Protein AF-A0A9D5QCA7-F1 (afdb_monomer_lite)

Radius of gyration: 16.52 Å; chains: 1; bounding box: 38×16×47 Å

pLDDT: mean 78.59, std 7.21, range [56.28, 87.19]

Secondary structure (DSSP, 8-state):
--HHHHHHHHHHHHHHHHHHHHHHHHHHHHHHHHHHS-HHHHHHHHHHHHHHHHHHHHHHHHHHHHHH--

Sequence (70 aa):
MNILSIILHPTFVLILGIITYALFLWTLIGGLLRKQLAPKMKRSYIKMHRTCGILAVIFATVHVVLMIAF

Organism: NCBI:txid2052148

Foldseek 3Di:
DDPCCVVVLVVVLVVLVVVLVVLVVVLVVLVVCLVVDDPVCNVVSVVVSVVSVVVSVVSVVVSVCSVVVD

Structure (mmCIF, N/CA/C/O backbone):
data_AF-A0A9D5QCA7-F1
#
_entry.id   AF-A0A9D5QCA7-F1
#
loop_
_atom_site.group_PDB
_atom_site.id
_atom_site.type_symbol
_atom_site.label_atom_id
_atom_site.label_alt_id
_atom_site.label_comp_id
_atom_site.label_asym_id
_atom_site.label_entity_id
_atom_site.label_seq_id
_atom_site.pdbx_PDB_ins_code
_atom_site.Cartn_x
_atom_site.Cartn_y
_atom_site.Cartn_z
_atom_site.occupancy
_atom_site.B_iso_or_equiv
_atom_site.auth_seq_id
_atom_site.auth_comp_id
_atom_site.auth_asym_id
_atom_site.auth_atom_id
_atom_site.pdbx_PDB_model_num
ATOM 1 N N . MET A 1 1 ? 18.244 1.714 -25.894 1.00 56.28 1 MET A N 1
ATOM 2 C CA . MET A 1 1 ? 17.880 1.536 -24.470 1.00 56.28 1 MET A CA 1
ATOM 3 C C . MET A 1 1 ? 19.035 2.069 -23.638 1.00 56.28 1 MET A C 1
ATOM 5 O O . MET A 1 1 ? 20.116 1.502 -23.696 1.00 56.28 1 ME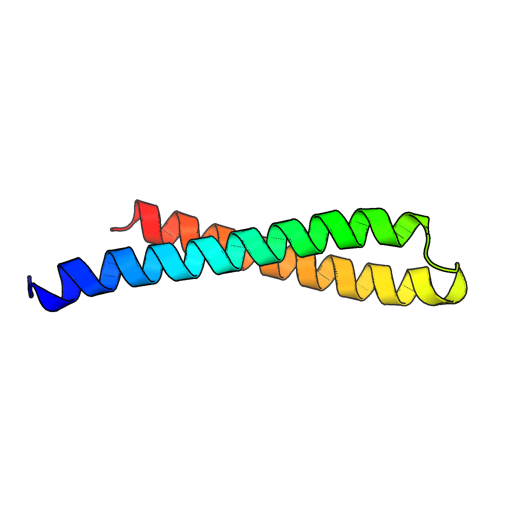T A O 1
ATOM 9 N N . ASN A 1 2 ? 18.860 3.211 -22.969 1.00 63.25 2 ASN A N 1
ATOM 10 C CA . ASN A 1 2 ? 19.945 3.855 -22.223 1.00 63.25 2 ASN A CA 1
ATOM 11 C C . ASN A 1 2 ? 20.178 3.109 -20.905 1.00 63.25 2 ASN A C 1
ATOM 13 O O . ASN A 1 2 ? 19.223 2.863 -20.174 1.00 63.25 2 ASN A O 1
ATOM 17 N N . ILE A 1 3 ? 21.435 2.799 -20.580 1.00 65.50 3 ILE A N 1
ATOM 18 C CA . ILE A 1 3 ? 21.848 2.116 -19.335 1.00 65.50 3 ILE A CA 1
ATOM 19 C C . ILE A 1 3 ? 21.276 2.821 -18.092 1.00 65.50 3 ILE A C 1
ATOM 21 O O . ILE A 1 3 ? 20.855 2.174 -17.137 1.00 65.50 3 ILE A O 1
ATOM 25 N N . LEU A 1 4 ? 21.146 4.151 -18.154 1.00 63.09 4 LEU A N 1
ATOM 26 C CA . LEU A 1 4 ? 20.500 4.967 -17.127 1.00 63.09 4 LEU A CA 1
ATOM 27 C C . LEU A 1 4 ? 19.045 4.542 -16.851 1.00 63.09 4 LEU A C 1
ATOM 29 O O . LEU A 1 4 ? 18.639 4.454 -15.700 1.00 63.09 4 LEU A O 1
ATOM 33 N N . SER A 1 5 ? 18.275 4.214 -17.891 1.00 61.16 5 SER A N 1
ATOM 34 C CA . SER A 1 5 ? 16.884 3.756 -17.769 1.00 61.16 5 SER A CA 1
ATOM 35 C C . SER A 1 5 ? 16.783 2.348 -17.183 1.00 61.16 5 SER A C 1
ATOM 37 O O . SER A 1 5 ? 15.801 2.043 -16.518 1.00 61.16 5 SER A O 1
ATOM 39 N N . ILE A 1 6 ? 17.791 1.500 -17.408 1.00 65.06 6 ILE A N 1
ATOM 40 C CA . ILE A 1 6 ? 17.822 0.113 -16.916 1.00 65.06 6 ILE A CA 1
ATOM 41 C C . ILE A 1 6 ? 18.071 0.073 -15.403 1.00 65.06 6 ILE A C 1
ATOM 43 O O . ILE A 1 6 ? 17.595 -0.836 -14.737 1.00 65.06 6 ILE A O 1
ATOM 47 N N . ILE A 1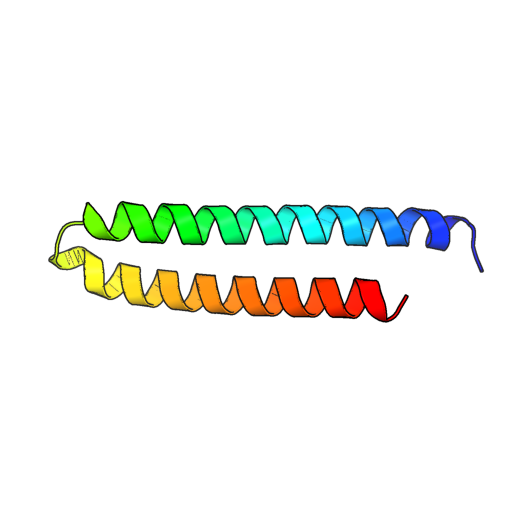 7 ? 18.776 1.064 -14.847 1.00 67.12 7 ILE A N 1
ATOM 48 C CA . ILE A 1 7 ? 19.064 1.157 -13.405 1.00 67.12 7 ILE A CA 1
ATOM 49 C C . ILE A 1 7 ? 18.007 1.998 -12.676 1.00 67.12 7 ILE A C 1
ATOM 51 O O . ILE A 1 7 ? 17.608 1.667 -11.557 1.00 67.12 7 ILE A O 1
ATOM 55 N N . LEU A 1 8 ? 17.522 3.068 -13.312 1.00 72.12 8 LEU A N 1
ATOM 56 C CA . LEU A 1 8 ? 16.533 3.975 -12.723 1.00 72.12 8 LEU A CA 1
ATOM 57 C C . LEU A 1 8 ? 15.148 3.320 -12.592 1.00 72.12 8 LEU A C 1
ATOM 59 O O . LEU A 1 8 ? 14.427 3.569 -11.629 1.00 72.12 8 LEU A O 1
ATOM 63 N N . HIS A 1 9 ? 14.788 2.447 -13.534 1.00 68.44 9 HIS A N 1
ATOM 64 C CA . HIS A 1 9 ? 13.511 1.738 -13.511 1.00 68.44 9 HIS A CA 1
ATOM 65 C C . HIS A 1 9 ? 13.357 0.778 -12.310 1.00 68.44 9 HIS A C 1
ATOM 67 O O . HIS A 1 9 ? 12.409 0.946 -11.542 1.00 68.44 9 HIS A O 1
ATOM 73 N N . PRO A 1 10 ? 14.276 -0.175 -12.049 1.00 74.44 10 PRO A N 1
ATOM 74 C CA . PRO A 1 10 ? 14.147 -1.087 -10.915 1.00 74.44 10 PRO A CA 1
ATOM 75 C C . PRO A 1 10 ? 14.246 -0.366 -9.571 1.00 74.44 10 PRO A C 1
ATOM 77 O O . PRO A 1 10 ? 13.555 -0.760 -8.639 1.00 74.44 10 PRO A O 1
ATOM 80 N N . THR A 1 11 ? 15.039 0.708 -9.458 1.00 80.19 11 THR A N 1
ATOM 81 C CA . THR A 1 11 ? 15.090 1.517 -8.226 1.00 80.19 11 THR A CA 1
ATOM 82 C C . THR A 1 11 ? 13.774 2.242 -7.966 1.00 80.19 11 THR A C 1
ATOM 84 O O . THR A 1 11 ? 13.300 2.238 -6.830 1.00 80.19 11 THR A O 1
ATOM 87 N N . PHE A 1 12 ? 13.134 2.792 -9.001 1.00 78.94 12 PHE A N 1
ATOM 88 C CA . PHE A 1 12 ? 11.807 3.393 -8.878 1.00 78.94 12 PHE A CA 1
ATOM 89 C C . PHE A 1 12 ? 10.749 2.364 -8.451 1.00 78.94 12 PHE A C 1
ATOM 91 O O . PHE A 1 12 ? 9.992 2.621 -7.513 1.00 78.94 12 PHE A O 1
ATOM 98 N N . VAL A 1 13 ? 10.744 1.172 -9.059 1.00 79.06 13 VAL A N 1
ATOM 99 C CA . VAL A 1 13 ? 9.839 0.071 -8.676 1.00 79.06 13 VAL A CA 1
ATOM 100 C C . VAL A 1 13 ? 10.085 -0.376 -7.229 1.00 79.06 13 VAL A C 1
ATOM 102 O O . VAL A 1 13 ? 9.127 -0.628 -6.497 1.00 79.06 13 VAL A O 1
ATOM 105 N N . LEU A 1 14 ? 11.344 -0.435 -6.783 1.00 82.31 14 LEU A N 1
ATOM 106 C CA . LEU A 1 14 ? 11.704 -0.798 -5.407 1.00 82.31 14 LEU A CA 1
ATOM 107 C C . LEU A 1 14 ? 11.192 0.229 -4.393 1.00 82.31 14 LEU A C 1
ATOM 109 O O . LEU A 1 1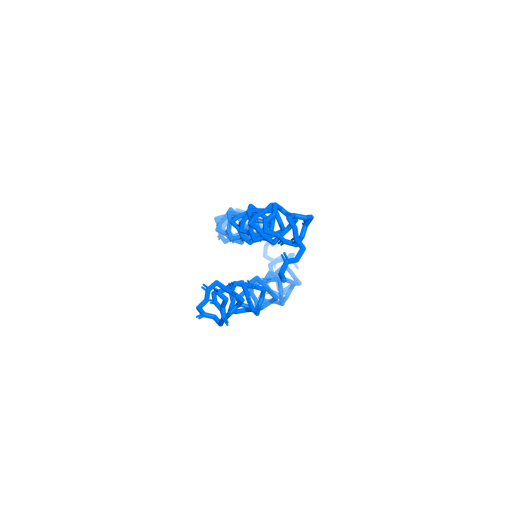4 ? 10.555 -0.143 -3.408 1.00 82.31 14 LEU A O 1
ATOM 113 N N . ILE A 1 15 ? 11.419 1.519 -4.652 1.00 84.19 15 ILE A N 1
ATOM 114 C CA . ILE A 1 15 ? 10.948 2.612 -3.789 1.00 84.19 15 ILE A CA 1
ATOM 115 C C . ILE A 1 15 ? 9.418 2.599 -3.709 1.00 84.19 15 ILE A C 1
ATOM 117 O O . ILE A 1 15 ? 8.854 2.673 -2.614 1.00 84.19 15 ILE A O 1
ATOM 121 N N . LEU A 1 16 ? 8.740 2.445 -4.849 1.00 82.31 16 LEU A N 1
ATOM 122 C CA . LEU A 1 16 ? 7.280 2.396 -4.908 1.00 82.31 16 LEU A CA 1
ATOM 123 C C . LEU A 1 16 ? 6.718 1.185 -4.140 1.00 82.31 16 LEU A C 1
ATOM 125 O O . LEU A 1 16 ? 5.710 1.309 -3.437 1.00 82.31 16 LEU A O 1
ATOM 129 N N . GLY A 1 17 ? 7.407 0.043 -4.197 1.00 82.31 17 GLY A N 1
ATOM 130 C CA . GLY A 1 17 ? 7.066 -1.151 -3.423 1.00 82.31 17 GLY A CA 1
ATOM 131 C C . GLY A 1 17 ? 7.206 -0.946 -1.914 1.00 82.31 17 GLY A C 1
ATOM 132 O O . GLY A 1 17 ? 6.296 -1.296 -1.161 1.00 82.31 17 GLY A O 1
ATOM 133 N N . ILE A 1 18 ? 8.293 -0.312 -1.462 1.00 87.19 18 ILE A N 1
ATOM 134 C CA . ILE A 1 18 ? 8.510 -0.000 -0.038 1.00 87.19 18 ILE A CA 1
ATOM 135 C C . ILE A 1 18 ? 7.417 0.941 0.487 1.00 87.19 18 ILE A C 1
ATOM 137 O O . ILE A 1 18 ? 6.856 0.696 1.556 1.00 87.19 18 ILE A O 1
ATOM 141 N N . ILE A 1 19 ? 7.075 1.989 -0.272 1.00 85.06 19 ILE A N 1
ATOM 142 C CA . ILE A 1 19 ? 6.011 2.938 0.097 1.00 85.06 19 ILE A CA 1
ATOM 143 C C . ILE A 1 19 ? 4.665 2.216 0.213 1.00 85.06 19 ILE A C 1
ATOM 145 O O . ILE A 1 19 ? 3.942 2.393 1.196 1.00 85.06 19 ILE A O 1
ATOM 149 N N . THR A 1 20 ? 4.347 1.364 -0.762 1.00 84.50 20 THR A N 1
ATOM 150 C CA . THR A 1 20 ? 3.110 0.574 -0.770 1.00 84.50 20 THR A CA 1
ATOM 151 C C . THR A 1 20 ? 3.032 -0.345 0.451 1.00 84.50 20 THR A C 1
ATOM 153 O O . THR A 1 20 ? 2.010 -0.385 1.139 1.00 84.50 20 THR A O 1
ATOM 156 N N . TYR A 1 21 ? 4.128 -1.035 0.773 1.00 84.25 21 TYR A N 1
ATOM 157 C CA . TYR A 1 21 ? 4.209 -1.911 1.939 1.00 84.25 21 TYR A CA 1
ATOM 158 C C . TYR A 1 21 ? 4.046 -1.143 3.260 1.00 84.25 21 TYR A C 1
ATOM 160 O O . TYR A 1 21 ? 3.296 -1.571 4.140 1.00 84.25 21 TYR A O 1
ATOM 168 N N . ALA A 1 22 ? 4.676 0.027 3.390 1.00 85.62 22 ALA A N 1
ATOM 169 C CA . ALA A 1 22 ? 4.529 0.884 4.564 1.00 85.62 22 ALA A CA 1
ATOM 170 C C . ALA A 1 22 ? 3.078 1.363 4.760 1.00 85.62 22 ALA A C 1
ATOM 172 O O . ALA A 1 22 ? 2.557 1.316 5.878 1.00 85.62 22 ALA A O 1
ATOM 173 N N . LEU A 1 23 ? 2.392 1.764 3.682 1.00 83.81 23 LEU A N 1
ATOM 174 C CA . LEU A 1 23 ? 0.974 2.146 3.724 1.00 83.81 23 LEU A CA 1
ATOM 175 C C . LEU A 1 23 ? 0.070 0.970 4.125 1.00 83.81 23 LEU A C 1
ATOM 177 O O . LEU A 1 23 ? -0.899 1.145 4.876 1.00 83.81 23 LEU A O 1
ATOM 181 N N . PHE A 1 24 ? 0.398 -0.237 3.666 1.00 82.44 24 PHE A N 1
ATOM 182 C CA . PHE A 1 24 ? -0.309 -1.454 4.050 1.00 82.44 24 PHE A CA 1
ATOM 183 C C . PHE A 1 24 ? -0.131 -1.776 5.542 1.00 82.44 24 PHE A C 1
ATOM 185 O O . PHE A 1 24 ? -1.109 -2.016 6.253 1.00 82.44 24 PHE A O 1
ATOM 192 N N . LEU A 1 25 ? 1.097 -1.695 6.061 1.00 85.81 25 LEU A 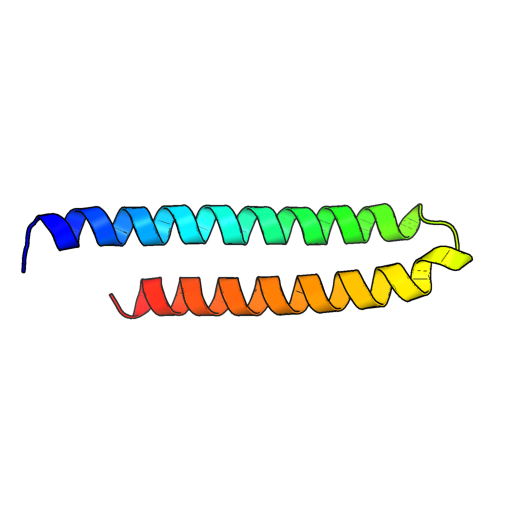N 1
ATOM 193 C CA . LEU A 1 25 ? 1.357 -1.875 7.492 1.00 85.81 25 LEU A CA 1
ATOM 194 C C . LEU A 1 25 ? 0.620 -0.836 8.339 1.00 85.81 25 LEU A C 1
ATOM 196 O O . LEU A 1 25 ? 0.008 -1.179 9.352 1.00 85.81 25 LEU A O 1
ATOM 200 N N . TRP A 1 26 ? 0.637 0.424 7.907 1.00 82.88 26 TRP A N 1
ATOM 201 C CA . TRP A 1 26 ? -0.061 1.511 8.586 1.00 82.88 26 TRP A CA 1
ATOM 202 C C . TRP A 1 26 ? -1.570 1.264 8.667 1.00 82.88 26 TRP A C 1
ATOM 204 O O . TRP A 1 26 ? -2.192 1.472 9.711 1.00 82.88 26 TRP A O 1
ATOM 214 N N . THR A 1 27 ? -2.176 0.777 7.584 1.00 83.19 27 THR A N 1
ATOM 215 C CA . THR A 1 27 ? -3.605 0.441 7.565 1.00 83.19 27 THR A CA 1
ATOM 216 C C . THR A 1 27 ? -3.923 -0.770 8.443 1.00 83.19 27 THR A C 1
ATOM 218 O O . THR A 1 27 ? -4.923 -0.737 9.166 1.00 83.19 27 THR A O 1
ATOM 221 N N . LEU A 1 28 ? -3.055 -1.779 8.496 1.00 81.69 28 LEU A N 1
ATOM 222 C CA . LEU A 1 28 ? -3.175 -2.915 9.419 1.00 81.69 28 LEU A CA 1
ATOM 223 C C . LEU A 1 28 ? -3.113 -2.482 10.891 1.00 81.69 28 LEU A C 1
ATOM 225 O O . LEU A 1 28 ? -4.021 -2.786 11.671 1.00 81.69 28 LEU A O 1
ATOM 229 N N . ILE A 1 29 ? -2.087 -1.707 11.252 1.00 84.75 29 ILE A N 1
ATOM 230 C CA . ILE A 1 29 ? -1.896 -1.163 12.603 1.00 84.75 29 ILE A CA 1
ATOM 231 C C . ILE A 1 29 ? -3.071 -0.256 12.976 1.00 84.75 29 ILE A C 1
ATOM 233 O O . ILE A 1 29 ? -3.630 -0.377 14.067 1.00 84.75 29 ILE A O 1
ATOM 237 N N . GLY A 1 30 ? -3.516 0.601 12.057 1.00 80.38 30 GLY A N 1
ATOM 238 C CA . GLY A 1 30 ? -4.663 1.470 12.287 1.00 80.38 30 GLY A CA 1
ATOM 239 C C . GLY A 1 30 ? -5.973 0.703 12.507 1.00 80.38 30 GLY A C 1
ATOM 240 O O . GLY A 1 30 ? -6.796 1.084 13.342 1.00 80.38 30 GLY A O 1
ATOM 241 N N . GLY A 1 31 ? -6.151 -0.436 11.831 1.00 78.62 31 GLY A N 1
ATOM 242 C CA . GLY A 1 31 ? -7.281 -1.338 12.059 1.00 78.62 31 GLY A CA 1
ATOM 243 C C . GLY A 1 31 ? -7.258 -1.974 13.453 1.00 78.62 31 GLY A C 1
ATOM 244 O O . GLY A 1 31 ? -8.315 -2.150 14.067 1.00 78.62 31 GLY A O 1
ATOM 245 N N . LEU A 1 32 ? -6.065 -2.259 13.981 1.00 79.94 32 LEU A N 1
ATOM 246 C CA . LEU A 1 32 ? -5.862 -2.726 15.353 1.00 79.94 32 LEU A CA 1
ATOM 247 C C . LEU A 1 32 ? -6.151 -1.619 16.376 1.00 79.94 32 LEU A C 1
ATOM 249 O O . LEU A 1 32 ? -6.964 -1.825 17.281 1.00 79.94 32 LEU A O 1
ATOM 253 N N . LEU A 1 33 ? -5.578 -0.424 16.188 1.00 76.94 33 LEU A N 1
ATOM 254 C CA . LEU A 1 33 ? -5.819 0.735 17.057 1.00 76.94 33 LEU A CA 1
ATOM 255 C C . LEU A 1 33 ? -7.298 1.130 17.094 1.00 76.94 33 LEU A C 1
ATOM 257 O O . LEU A 1 33 ? -7.798 1.548 18.138 1.00 76.94 33 LEU A O 1
ATOM 261 N N . ARG A 1 34 ? -8.046 0.924 16.003 1.00 69.94 34 ARG A N 1
ATOM 262 C CA . ARG A 1 34 ? -9.501 1.148 15.964 1.00 69.94 34 ARG A CA 1
ATOM 263 C C . ARG A 1 34 ? -10.245 0.436 17.102 1.00 69.94 34 ARG A C 1
ATOM 265 O O . ARG A 1 34 ? -11.267 0.954 17.565 1.00 69.94 34 ARG A O 1
ATOM 272 N N . LYS A 1 35 ? -9.769 -0.732 17.554 1.00 68.00 35 LYS A N 1
ATOM 273 C CA . LYS A 1 35 ? -10.374 -1.459 18.685 1.00 68.00 35 LYS A CA 1
ATOM 274 C C . LYS A 1 35 ? -10.144 -0.742 20.020 1.00 68.00 35 LYS A C 1
ATOM 276 O O . LYS A 1 35 ? -11.034 -0.786 20.864 1.00 68.00 35 LYS A O 1
ATOM 281 N N . GLN A 1 36 ? -9.019 -0.044 20.168 1.00 73.62 36 GLN A N 1
ATOM 282 C CA . GLN A 1 36 ? -8.631 0.696 21.374 1.00 73.62 36 GLN A CA 1
ATOM 283 C C . GLN A 1 36 ? -9.101 2.164 21.392 1.00 73.62 36 GLN A C 1
ATOM 285 O O . GLN A 1 36 ? -9.107 2.783 22.451 1.00 73.62 36 GLN A O 1
ATOM 290 N N . LEU A 1 37 ? -9.526 2.739 20.258 1.00 74.12 37 LEU A N 1
ATOM 291 C CA . LEU A 1 37 ? -9.983 4.135 20.203 1.00 74.12 37 LEU A CA 1
ATOM 292 C C . LEU A 1 37 ? -11.310 4.374 20.947 1.00 74.12 37 LEU A C 1
ATOM 294 O O . LEU A 1 37 ? -12.245 3.576 20.867 1.00 74.12 37 LEU A O 1
ATOM 298 N N . ALA A 1 38 ? -11.441 5.545 21.578 1.00 73.44 38 ALA A N 1
ATOM 299 C CA . ALA A 1 38 ? -12.679 5.991 22.215 1.00 73.44 38 ALA A CA 1
ATOM 300 C C . ALA A 1 38 ? -13.833 6.149 21.193 1.00 73.44 38 ALA A C 1
ATOM 302 O O . ALA A 1 38 ? -13.618 6.652 20.083 1.00 73.44 38 ALA A O 1
ATOM 303 N N . PRO A 1 39 ? -15.084 5.787 21.546 1.00 71.88 39 PRO A N 1
ATOM 304 C CA . PRO A 1 39 ? -16.222 5.758 20.619 1.00 71.88 39 PRO A CA 1
ATOM 305 C C . PRO A 1 39 ? -16.508 7.101 19.924 1.00 71.88 39 PRO A C 1
ATOM 307 O O . PRO A 1 39 ? -16.874 7.101 18.749 1.00 71.88 39 PRO A O 1
ATOM 310 N N . LYS A 1 40 ? -16.252 8.240 20.588 1.00 76.38 40 LYS A N 1
ATOM 311 C CA . LYS A 1 40 ? -16.392 9.588 20.000 1.00 76.38 40 LYS A CA 1
ATOM 312 C C . LYS A 1 40 ? -15.462 9.835 18.805 1.00 76.38 40 LYS A C 1
ATOM 314 O O . LYS A 1 40 ? -15.852 10.525 17.869 1.00 76.38 40 LYS A O 1
ATOM 319 N N . MET A 1 41 ? -14.262 9.253 18.803 1.00 75.94 41 MET A N 1
ATOM 320 C CA . MET A 1 41 ? -13.280 9.435 17.726 1.00 75.94 41 MET A CA 1
ATOM 321 C C . MET A 1 41 ? -13.340 8.333 16.660 1.00 75.94 41 MET A C 1
ATOM 323 O O . MET A 1 41 ? -12.855 8.532 15.545 1.00 75.94 41 MET A O 1
ATOM 327 N N . LYS A 1 42 ? -14.007 7.200 16.941 1.00 77.56 42 LYS A N 1
ATOM 328 C CA . LYS A 1 42 ? -14.118 6.068 16.002 1.00 77.56 42 LYS A CA 1
ATOM 329 C C . LYS A 1 42 ? -14.708 6.468 14.654 1.00 77.56 42 LYS A C 1
ATOM 331 O O . LYS A 1 42 ? -14.224 5.995 13.634 1.00 77.56 42 LYS A O 1
ATOM 336 N N . ARG A 1 43 ? -15.739 7.318 14.611 1.00 78.50 43 ARG A N 1
ATOM 337 C CA . ARG A 1 43 ? -16.442 7.629 13.350 1.00 78.50 43 ARG A CA 1
ATOM 338 C C . ARG A 1 43 ? -15.569 8.425 12.374 1.00 78.50 43 ARG A C 1
ATOM 340 O O . ARG A 1 43 ? -15.522 8.085 11.195 1.00 78.50 43 ARG A O 1
ATOM 347 N N . SER A 1 44 ? -14.851 9.431 12.878 1.00 80.31 44 SER A N 1
ATOM 348 C CA . SER A 1 44 ? -13.916 10.227 12.070 1.00 80.31 44 SER A CA 1
ATOM 349 C C . SER A 1 44 ? -12.700 9.391 11.659 1.00 80.31 44 SER A C 1
ATOM 351 O O . SER A 1 44 ? -12.327 9.358 10.486 1.00 80.31 44 SER A O 1
ATOM 353 N N . TYR A 1 45 ? -12.175 8.599 12.601 1.00 81.94 45 TYR A N 1
ATOM 354 C CA . TYR A 1 45 ? -11.064 7.686 12.356 1.00 81.94 45 TYR A CA 1
ATOM 355 C C . TYR A 1 45 ? -11.391 6.634 11.290 1.00 81.94 45 TYR A C 1
ATOM 357 O O . TYR A 1 45 ? -10.597 6.417 10.388 1.00 81.94 45 TYR A O 1
ATOM 365 N N . ILE A 1 46 ? -12.579 6.021 11.330 1.00 82.19 46 ILE A N 1
ATOM 366 C CA . ILE A 1 46 ? -13.021 5.043 10.321 1.00 82.19 46 ILE A CA 1
ATOM 367 C C . ILE A 1 46 ? -13.063 5.670 8.932 1.00 82.19 46 ILE A C 1
ATOM 369 O O . ILE A 1 46 ? -12.644 5.035 7.969 1.00 82.19 46 ILE A O 1
ATOM 373 N N . LYS A 1 47 ? -13.575 6.900 8.812 1.00 83.06 47 LYS A N 1
ATOM 374 C CA . LYS A 1 47 ? -13.683 7.573 7.516 1.00 83.06 47 LYS A CA 1
ATOM 375 C C . LYS A 1 47 ? -12.294 7.845 6.935 1.00 83.06 47 LYS A C 1
ATOM 377 O O . LYS A 1 47 ? -12.040 7.481 5.794 1.00 83.06 47 LYS A O 1
ATOM 382 N N . MET A 1 48 ? -11.390 8.391 7.749 1.00 83.19 48 MET A N 1
ATOM 383 C CA . MET A 1 48 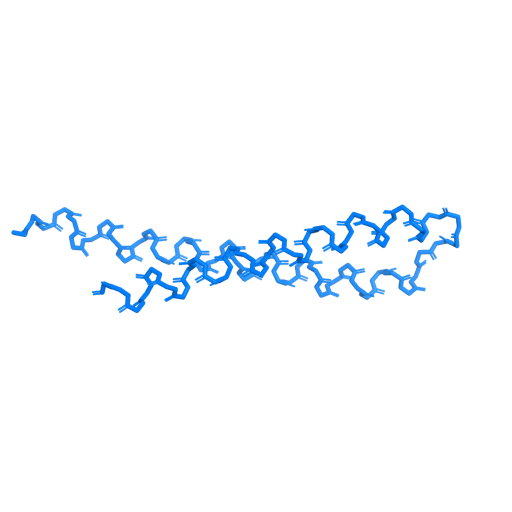? -10.001 8.651 7.364 1.00 83.19 48 MET A CA 1
ATOM 384 C C . MET A 1 48 ? -9.237 7.358 7.042 1.00 83.19 48 MET A C 1
ATOM 386 O O . MET A 1 48 ? -8.574 7.272 6.012 1.00 83.19 48 MET A O 1
ATOM 390 N N . HIS A 1 49 ? -9.374 6.333 7.886 1.00 82.69 49 HIS A N 1
ATOM 391 C CA . HIS A 1 49 ? -8.731 5.030 7.711 1.00 82.69 49 HIS A CA 1
ATOM 392 C C . HIS A 1 49 ? -9.199 4.336 6.429 1.00 82.69 49 HIS A C 1
ATOM 394 O O . HIS A 1 49 ? -8.380 3.809 5.682 1.00 82.69 49 HIS A O 1
ATOM 400 N N . ARG A 1 50 ? -10.494 4.431 6.103 1.00 83.69 50 ARG A N 1
ATOM 401 C CA . ARG A 1 50 ? -11.055 3.886 4.861 1.00 83.69 50 ARG A CA 1
ATOM 402 C C . ARG A 1 50 ? -10.510 4.599 3.623 1.00 83.69 50 ARG A C 1
ATOM 404 O O . ARG A 1 50 ? -10.127 3.923 2.676 1.00 83.69 50 ARG A O 1
ATOM 411 N N . THR A 1 51 ? -10.423 5.931 3.635 1.00 84.19 51 THR A N 1
ATOM 412 C CA . THR A 1 51 ? -9.811 6.691 2.529 1.00 84.19 51 THR A CA 1
ATOM 413 C C . THR A 1 51 ? -8.336 6.329 2.354 1.00 84.19 51 THR A C 1
ATOM 415 O O . THR A 1 51 ? -7.882 6.121 1.234 1.00 84.19 51 THR A O 1
ATOM 418 N N . CYS A 1 52 ? -7.603 6.187 3.460 1.00 82.69 52 CYS A N 1
ATOM 419 C CA . CYS A 1 52 ? -6.194 5.804 3.448 1.00 82.69 52 CYS A CA 1
ATOM 420 C C . CYS A 1 52 ? -5.996 4.373 2.911 1.00 82.69 52 CYS A C 1
ATOM 422 O O . CYS A 1 52 ? -5.111 4.142 2.094 1.00 82.69 52 CYS A O 1
ATOM 424 N N . GLY A 1 53 ? -6.877 3.436 3.282 1.00 82.94 53 GLY A N 1
ATOM 425 C CA . GLY A 1 53 ? -6.898 2.079 2.730 1.00 82.94 53 GLY A CA 1
ATOM 426 C C . GLY A 1 53 ? -7.185 2.036 1.232 1.00 82.94 53 GLY A C 1
ATOM 427 O O . GLY A 1 53 ? -6.502 1.323 0.506 1.00 82.94 53 GLY A O 1
ATOM 428 N N . ILE A 1 54 ? -8.138 2.836 0.746 1.00 86.44 54 ILE A N 1
ATOM 429 C CA . ILE A 1 54 ? -8.427 2.931 -0.694 1.00 86.44 54 ILE A CA 1
ATOM 430 C C . ILE A 1 54 ? -7.208 3.475 -1.450 1.00 86.44 54 ILE A C 1
ATOM 432 O O . ILE A 1 54 ? -6.817 2.904 -2.464 1.00 86.44 54 ILE A O 1
ATOM 436 N N . LEU A 1 55 ? -6.570 4.532 -0.937 1.00 82.88 55 LEU A N 1
ATOM 437 C CA . LEU A 1 55 ? -5.350 5.084 -1.533 1.00 82.88 55 LEU A CA 1
ATOM 438 C C . LEU A 1 55 ? -4.215 4.054 -1.567 1.00 82.88 55 LEU A C 1
ATOM 440 O O . LEU A 1 55 ? -3.551 3.927 -2.592 1.00 82.88 55 LEU A O 1
ATOM 444 N N . ALA A 1 56 ? -4.030 3.280 -0.494 1.00 83.56 56 ALA A N 1
ATOM 445 C CA . ALA A 1 56 ? -3.028 2.218 -0.450 1.00 83.56 56 ALA A CA 1
ATOM 446 C C . ALA A 1 56 ? -3.271 1.147 -1.529 1.00 83.56 56 ALA A C 1
ATOM 448 O O . ALA A 1 56 ? -2.331 0.732 -2.203 1.00 83.56 56 ALA A O 1
ATOM 449 N N . VAL A 1 57 ? -4.529 0.745 -1.749 1.00 84.31 57 VAL A N 1
ATOM 450 C CA . VAL A 1 57 ? -4.894 -0.219 -2.804 1.00 84.31 57 VAL A CA 1
ATOM 451 C C . VAL A 1 57 ? -4.646 0.352 -4.202 1.00 84.31 57 VAL A C 1
ATOM 453 O O . VAL A 1 57 ? -4.138 -0.361 -5.067 1.00 84.31 57 VAL A O 1
ATOM 456 N N . ILE A 1 58 ? -4.954 1.632 -4.435 1.00 87.00 58 ILE A N 1
ATOM 457 C CA . ILE A 1 58 ? -4.680 2.293 -5.722 1.00 87.00 58 ILE A CA 1
ATOM 458 C C . ILE A 1 58 ? -3.173 2.299 -5.999 1.00 87.00 58 ILE A C 1
ATOM 460 O O . ILE A 1 58 ? -2.754 1.871 -7.072 1.00 87.00 58 ILE A O 1
ATOM 464 N N . PHE A 1 59 ? -2.359 2.714 -5.023 1.00 81.62 59 PHE A N 1
ATOM 465 C CA . PHE A 1 59 ? -0.898 2.707 -5.154 1.00 81.62 59 PHE A CA 1
ATOM 466 C C . PHE A 1 59 ? -0.343 1.300 -5.402 1.00 81.62 59 PHE A C 1
ATOM 468 O O . PHE A 1 59 ? 0.485 1.129 -6.294 1.00 81.62 59 PHE A O 1
ATOM 475 N N . ALA A 1 60 ? -0.850 0.289 -4.689 1.00 82.94 60 ALA A N 1
ATOM 476 C CA . ALA A 1 60 ? -0.471 -1.104 -4.913 1.00 82.94 60 ALA A CA 1
ATOM 477 C C . ALA A 1 60 ? -0.815 -1.578 -6.329 1.00 82.94 60 ALA A C 1
ATOM 479 O O . ALA A 1 60 ? -0.012 -2.240 -6.979 1.00 82.94 60 ALA A O 1
ATOM 480 N N . THR A 1 61 ? -1.991 -1.204 -6.832 1.00 86.69 61 THR A N 1
ATOM 481 C CA . THR A 1 61 ? -2.427 -1.573 -8.184 1.00 86.69 61 THR A CA 1
ATOM 482 C C . THR A 1 61 ? -1.523 -0.937 -9.235 1.00 86.69 61 THR A C 1
ATOM 484 O O . THR A 1 61 ? -1.059 -1.628 -10.138 1.00 86.69 61 THR A O 1
ATOM 487 N N . VAL A 1 62 ? -1.214 0.356 -9.094 1.00 85.69 62 VAL A N 1
ATOM 488 C CA . VAL A 1 62 ? -0.277 1.056 -9.987 1.00 85.69 62 VAL A CA 1
ATOM 489 C C . VAL A 1 62 ? 1.099 0.397 -9.947 1.00 85.69 62 VAL A C 1
ATOM 491 O O . VAL A 1 62 ? 1.687 0.182 -11.001 1.00 85.69 62 VAL A O 1
ATOM 494 N N . HIS A 1 63 ? 1.591 0.026 -8.763 1.00 83.12 63 HIS A N 1
ATOM 495 C CA . HIS A 1 63 ? 2.879 -0.651 -8.606 1.00 83.12 63 HIS A CA 1
ATOM 496 C C . HIS A 1 63 ? 2.927 -2.004 -9.324 1.00 83.12 63 HIS A C 1
ATOM 498 O O . HIS A 1 63 ? 3.869 -2.252 -10.074 1.00 83.12 63 HIS A O 1
ATOM 504 N N . VAL A 1 64 ? 1.894 -2.836 -9.172 1.00 81.50 64 VAL A N 1
ATOM 505 C CA . VAL A 1 64 ? 1.798 -4.136 -9.857 1.00 81.50 64 VAL A CA 1
ATOM 506 C C . VAL A 1 64 ? 1.696 -3.961 -11.373 1.00 81.50 64 VAL A C 1
ATOM 508 O O . VAL A 1 64 ? 2.382 -4.658 -12.113 1.00 81.50 64 VAL A O 1
ATOM 511 N N . VAL A 1 65 ? 0.890 -3.009 -11.852 1.00 85.00 65 VAL A N 1
ATOM 512 C CA . VAL A 1 65 ? 0.785 -2.714 -13.291 1.00 85.00 65 VAL A CA 1
ATOM 513 C C . VAL A 1 65 ? 2.131 -2.253 -13.848 1.00 85.00 65 VAL A C 1
ATOM 515 O O . VAL A 1 65 ? 2.535 -2.726 -14.907 1.00 85.00 65 VAL A O 1
ATOM 518 N N . LEU A 1 66 ? 2.851 -1.390 -13.124 1.00 79.44 66 LEU A N 1
ATOM 519 C CA . LEU A 1 66 ? 4.182 -0.924 -13.519 1.00 79.44 66 LEU A CA 1
ATOM 520 C C . LEU A 1 66 ? 5.200 -2.072 -13.571 1.00 79.44 66 LEU A C 1
ATOM 522 O O . LEU A 1 66 ? 6.073 -2.067 -14.429 1.00 79.44 66 LEU A O 1
ATOM 526 N N . MET A 1 67 ? 5.076 -3.050 -12.668 1.00 76.50 67 MET A N 1
ATOM 527 C CA . MET A 1 67 ? 5.932 -4.237 -12.620 1.00 76.50 67 MET A CA 1
ATOM 528 C C . MET A 1 67 ? 5.624 -5.252 -13.734 1.00 76.50 67 MET A C 1
ATOM 530 O O . MET A 1 67 ? 6.514 -5.995 -14.119 1.00 76.50 67 MET A O 1
ATOM 534 N N . ILE A 1 68 ? 4.381 -5.327 -14.223 1.00 80.06 68 ILE A N 1
ATOM 535 C CA . ILE A 1 68 ? 3.984 -6.262 -15.295 1.00 80.06 68 ILE A CA 1
ATOM 536 C C . ILE A 1 68 ? 4.209 -5.651 -16.688 1.00 80.06 68 ILE A C 1
ATOM 538 O O . ILE A 1 68 ? 4.491 -6.374 -17.640 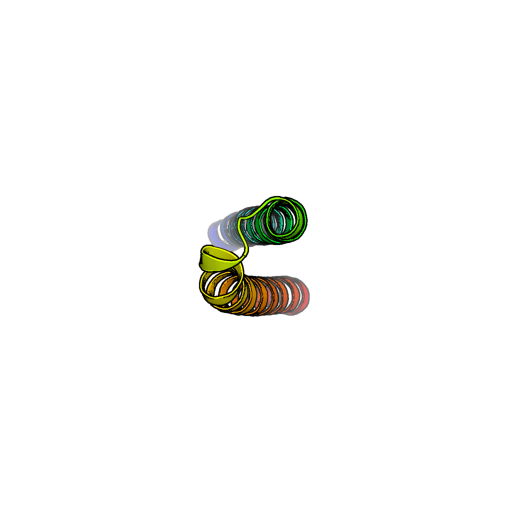1.00 80.06 68 ILE A O 1
ATOM 542 N N . ALA A 1 69 ? 4.042 -4.334 -16.828 1.00 72.94 69 ALA A N 1
ATOM 543 C CA . ALA A 1 69 ? 4.136 -3.636 -18.112 1.00 72.94 69 ALA A CA 1
ATOM 544 C C . ALA A 1 69 ? 5.579 -3.403 -18.603 1.00 72.94 69 ALA A C 1
ATOM 546 O O . ALA A 1 69 ? 5.757 -2.998 -19.753 1.00 72.94 69 ALA A O 1
ATOM 547 N N . PHE A 1 70 ? 6.580 -3.635 -17.752 1.00 62.50 70 PHE A N 1
ATOM 548 C CA . PHE A 1 70 ? 8.006 -3.419 -18.012 1.00 62.50 70 PHE A CA 1
ATOM 549 C C . PHE A 1 70 ? 8.826 -4.636 -17.598 1.00 62.50 70 PHE A C 1
ATOM 551 O O . PHE A 1 70 ? 9.830 -4.910 -18.293 1.00 62.50 70 PHE A O 1
#